Protein AF-A0A0B3C3A1-F1 (afdb_monomer_lite)

Secondary structure (DSSP, 8-state):
---HHHHTTT--HHHHHHHHHHHHHHHSPTTSSPPPPHHHHHHHHHS--S-HHHHHHHHHHHHHHTT------S--

Sequence (76 aa):
MHVPGINGASLTDREIAAVMNYVGERWGEPGARKAFTAEEVTALRARPVEDVVALRRDVTEELNLAGYEVPDYPWP

pLDDT: mean 86.43, std 9.87, range [61.5, 96.69]

Organism: NCBI:txid706570

Foldseek 3Di:
DDDPVVVVVPDQLQVVLVVVQVCCVVPNDPPPDDRDDSVNSVVVVVDDDPDPPVVVVVVCVVCVVVVHDDDDDPDD

Structure (mmCIF, N/CA/C/O backbone):
data_AF-A0A0B3C3A1-F1
#
_entry.id   AF-A0A0B3C3A1-F1
#
loop_
_atom_site.group_PDB
_atom_site.id
_atom_site.type_symbol
_atom_site.label_atom_id
_atom_site.label_alt_id
_atom_site.label_comp_id
_atom_site.label_asym_id
_atom_site.label_entity_id
_atom_site.label_seq_id
_atom_site.pdbx_PDB_ins_code
_atom_site.Cartn_x
_atom_site.Cartn_y
_atom_site.Cartn_z
_atom_site.occupancy
_atom_site.B_iso_or_equiv
_atom_site.auth_seq_id
_atom_site.auth_comp_id
_atom_site.auth_asym_id
_atom_site.auth_atom_id
_atom_site.pdbx_PDB_model_num
ATOM 1 N N . MET A 1 1 ? 6.153 -2.410 -1.619 1.00 61.50 1 MET A N 1
ATOM 2 C CA . MET A 1 1 ? 5.633 -1.105 -2.115 1.00 61.50 1 MET A CA 1
ATOM 3 C C . MET A 1 1 ? 6.318 -0.793 -3.434 1.00 61.50 1 MET A C 1
ATOM 5 O O . MET A 1 1 ? 7.507 -0.518 -3.420 1.00 61.50 1 MET A O 1
ATOM 9 N N . HIS A 1 2 ? 5.612 -0.929 -4.562 1.00 62.38 2 HIS A N 1
ATOM 10 C CA . HIS A 1 2 ? 6.251 -1.065 -5.887 1.00 62.38 2 HIS A CA 1
ATOM 11 C C . HIS A 1 2 ? 5.766 -0.038 -6.922 1.00 62.38 2 HIS A C 1
ATOM 13 O O . HIS A 1 2 ? 5.958 -0.219 -8.118 1.00 62.38 2 HIS A O 1
ATOM 19 N N . VAL A 1 3 ? 5.150 1.059 -6.469 1.00 66.75 3 VAL A N 1
ATOM 20 C CA . VAL A 1 3 ? 4.718 2.149 -7.355 1.00 66.75 3 VAL A CA 1
ATOM 21 C C . VAL A 1 3 ? 5.949 2.955 -7.805 1.00 66.75 3 VAL A C 1
ATOM 23 O O . VAL A 1 3 ? 6.696 3.418 -6.935 1.00 66.75 3 VAL A O 1
ATOM 26 N N . PRO A 1 4 ? 6.163 3.184 -9.119 1.00 61.88 4 PRO A N 1
ATOM 27 C CA . PRO A 1 4 ? 7.368 3.842 -9.636 1.00 61.88 4 PRO A CA 1
ATOM 28 C C . PRO A 1 4 ? 7.690 5.191 -8.977 1.00 61.88 4 PRO A C 1
ATOM 30 O O . PRO A 1 4 ? 8.838 5.445 -8.619 1.00 61.88 4 PRO A O 1
ATOM 33 N N . GLY A 1 5 ? 6.673 6.026 -8.734 1.00 62.50 5 GLY A N 1
ATOM 34 C CA . GLY A 1 5 ? 6.845 7.336 -8.096 1.00 62.50 5 GLY A CA 1
ATOM 35 C C . GLY A 1 5 ? 7.299 7.278 -6.633 1.00 62.50 5 GLY A C 1
ATOM 36 O O . GLY A 1 5 ? 7.981 8.187 -6.179 1.00 62.50 5 GLY A O 1
ATOM 37 N N . ILE A 1 6 ? 6.986 6.202 -5.903 1.00 64.75 6 ILE A N 1
ATOM 38 C CA . ILE A 1 6 ? 7.427 6.018 -4.510 1.00 64.75 6 ILE A CA 1
ATOM 39 C C . ILE A 1 6 ? 8.877 5.531 -4.472 1.00 64.75 6 ILE A C 1
ATOM 41 O O . ILE A 1 6 ? 9.673 6.024 -3.676 1.00 64.75 6 ILE A O 1
ATOM 45 N N . ASN A 1 7 ? 9.240 4.614 -5.373 1.00 63.91 7 ASN A N 1
ATOM 46 C CA . ASN A 1 7 ? 10.615 4.125 -5.482 1.00 63.91 7 ASN A CA 1
ATOM 47 C C . ASN A 1 7 ? 11.589 5.226 -5.934 1.00 63.91 7 ASN A C 1
ATOM 49 O O . ASN A 1 7 ? 12.722 5.260 -5.466 1.00 63.91 7 ASN A O 1
ATOM 53 N N . GLY A 1 8 ? 11.144 6.144 -6.799 1.00 63.34 8 GLY A N 1
ATOM 54 C CA . GLY A 1 8 ? 11.947 7.285 -7.253 1.00 63.34 8 GLY A CA 1
ATOM 55 C C . GLY A 1 8 ? 12.028 8.460 -6.271 1.00 63.34 8 GLY A C 1
ATOM 56 O O . GLY A 1 8 ? 12.856 9.345 -6.465 1.00 63.34 8 GLY A O 1
ATOM 57 N N . ALA A 1 9 ? 11.196 8.488 -5.224 1.00 73.50 9 ALA A N 1
ATOM 58 C CA . ALA A 1 9 ? 11.110 9.606 -4.280 1.00 73.50 9 ALA A CA 1
ATOM 59 C C . ALA A 1 9 ? 12.081 9.503 -3.087 1.00 73.50 9 ALA A C 1
ATOM 61 O O . ALA A 1 9 ? 12.080 10.384 -2.230 1.00 73.50 9 ALA A O 1
ATOM 62 N N . SER A 1 10 ? 12.900 8.445 -3.015 1.00 80.12 10 SER A N 1
ATOM 63 C CA . SER A 1 10 ? 13.871 8.210 -1.928 1.00 80.12 10 SER A CA 1
ATOM 64 C C . SER A 1 10 ? 13.264 8.257 -0.517 1.00 80.12 10 SER A C 1
ATOM 66 O O . SER A 1 10 ? 13.934 8.639 0.440 1.00 80.12 10 SER A O 1
ATOM 68 N N . LEU A 1 11 ? 11.995 7.860 -0.381 1.00 87.69 11 LEU A N 1
ATOM 69 C CA . LEU A 1 11 ? 11.296 7.846 0.902 1.00 87.69 11 LEU A CA 1
ATOM 70 C C . LEU A 1 11 ? 11.785 6.698 1.795 1.00 87.69 11 LEU A C 1
ATOM 72 O O . LEU A 1 11 ? 11.993 5.562 1.348 1.00 87.69 11 LEU A O 1
ATOM 76 N N . THR A 1 12 ? 11.907 6.993 3.086 1.00 92.00 12 THR A N 1
ATOM 77 C CA . THR A 1 12 ? 12.094 5.987 4.135 1.00 92.00 12 THR A CA 1
ATOM 78 C C . THR A 1 12 ? 10.817 5.170 4.338 1.00 92.00 12 THR A C 1
ATOM 80 O O . THR A 1 12 ? 9.714 5.620 4.030 1.00 92.00 12 THR A O 1
ATOM 83 N N . ASP A 1 13 ? 10.933 3.979 4.926 1.00 92.00 13 ASP A N 1
ATOM 84 C CA . ASP A 1 13 ? 9.774 3.110 5.189 1.00 92.00 13 ASP A CA 1
ATOM 85 C C . ASP A 1 13 ? 8.720 3.788 6.075 1.00 92.00 13 ASP A C 1
ATOM 87 O O . ASP A 1 13 ? 7.517 3.635 5.859 1.00 92.00 13 ASP A O 1
ATOM 91 N N . ARG A 1 14 ? 9.171 4.623 7.019 1.00 94.00 14 ARG A N 1
ATOM 92 C CA . ARG A 1 14 ? 8.298 5.441 7.867 1.00 94.00 14 ARG A CA 1
ATOM 93 C C . ARG A 1 14 ? 7.527 6.490 7.065 1.00 94.00 14 ARG A C 1
ATOM 95 O O . ARG A 1 14 ? 6.344 6.700 7.315 1.00 94.00 14 ARG A O 1
ATOM 102 N N . GLU A 1 15 ? 8.180 7.157 6.118 1.00 93.50 15 GLU A N 1
ATOM 103 C CA . GLU A 1 15 ? 7.529 8.157 5.262 1.00 93.50 15 GLU A CA 1
ATOM 104 C C . GLU A 1 15 ? 6.553 7.504 4.287 1.00 93.50 15 GLU A C 1
ATOM 106 O O . GLU A 1 15 ? 5.459 8.020 4.076 1.00 93.50 15 GLU A O 1
ATOM 111 N N . ILE A 1 16 ? 6.898 6.331 3.757 1.00 92.19 16 ILE A N 1
ATOM 112 C CA . ILE A 1 16 ? 5.985 5.536 2.936 1.00 92.19 16 ILE A CA 1
ATOM 113 C C . ILE A 1 16 ? 4.738 5.150 3.745 1.00 92.19 16 ILE A C 1
ATOM 115 O O . ILE A 1 16 ? 3.623 5.349 3.261 1.00 92.19 16 ILE A O 1
ATOM 119 N N . ALA A 1 17 ? 4.899 4.655 4.978 1.00 94.12 17 ALA A N 1
ATOM 120 C CA . ALA A 1 17 ? 3.769 4.353 5.859 1.00 94.12 17 ALA A CA 1
ATOM 121 C C . ALA A 1 17 ? 2.898 5.598 6.102 1.0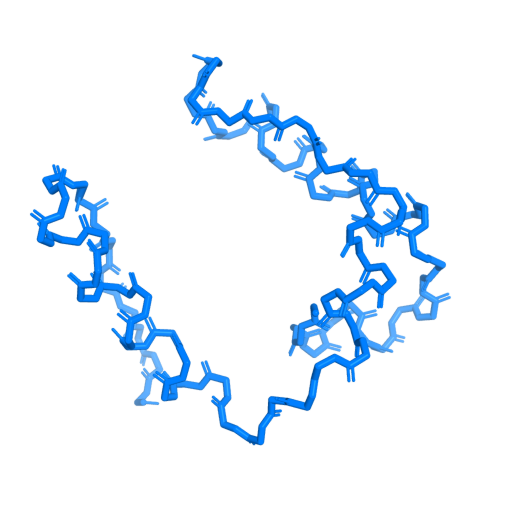0 94.12 17 ALA A C 1
ATOM 123 O O . ALA A 1 17 ? 1.675 5.529 5.987 1.00 94.12 17 ALA A O 1
ATOM 124 N N . ALA A 1 18 ? 3.519 6.755 6.361 1.00 94.56 18 ALA A N 1
ATOM 125 C CA . ALA A 1 18 ? 2.809 8.016 6.560 1.00 94.56 18 ALA A CA 1
ATOM 126 C C . ALA A 1 18 ? 2.004 8.444 5.320 1.00 94.56 18 ALA A C 1
ATOM 128 O O . ALA A 1 18 ? 0.837 8.807 5.453 1.00 94.56 18 ALA A O 1
ATOM 129 N N . VAL A 1 19 ? 2.577 8.350 4.115 1.00 92.12 19 VAL A N 1
ATOM 130 C CA . VAL A 1 19 ? 1.872 8.675 2.863 1.00 92.12 19 VAL A CA 1
ATOM 131 C C . VAL A 1 19 ? 0.696 7.726 2.630 1.00 92.12 19 VAL A C 1
ATOM 133 O O . VAL A 1 19 ? -0.401 8.180 2.309 1.00 92.12 19 VAL A O 1
ATOM 136 N N . MET A 1 20 ? 0.885 6.421 2.829 1.00 91.06 20 MET A N 1
ATOM 137 C CA . MET A 1 20 ? -0.201 5.446 2.669 1.00 91.06 20 MET A CA 1
ATOM 138 C C . MET A 1 20 ? -1.328 5.672 3.673 1.00 91.06 20 MET A C 1
ATOM 140 O O . MET A 1 20 ? -2.506 5.562 3.326 1.00 91.06 20 MET A O 1
ATOM 144 N N . ASN A 1 21 ? -0.973 6.030 4.907 1.00 93.88 21 ASN A N 1
ATOM 145 C CA . ASN A 1 21 ? -1.952 6.371 5.925 1.00 93.88 21 ASN A CA 1
ATOM 146 C C . ASN A 1 21 ? -2.699 7.658 5.582 1.00 93.88 21 ASN A C 1
ATOM 148 O O . ASN A 1 21 ? -3.923 7.661 5.648 1.00 93.88 21 ASN A O 1
ATOM 152 N N . TYR A 1 22 ? -2.006 8.689 5.104 1.00 93.88 22 TYR A N 1
ATOM 153 C CA . TYR A 1 22 ? -2.640 9.911 4.620 1.00 93.88 22 TYR A CA 1
ATOM 154 C C . TYR A 1 22 ? -3.646 9.633 3.492 1.00 93.88 22 TYR A C 1
ATOM 156 O O . TYR A 1 22 ? -4.783 10.099 3.550 1.00 93.88 22 TYR A O 1
ATOM 164 N N . VAL A 1 23 ? -3.268 8.827 2.493 1.00 91.38 23 VAL A N 1
ATOM 165 C CA . VAL A 1 23 ? -4.159 8.470 1.377 1.00 91.38 23 VAL A CA 1
ATOM 166 C C . VAL A 1 23 ? -5.410 7.760 1.887 1.00 91.38 23 VAL A C 1
ATOM 168 O O . VAL A 1 23 ? -6.533 8.146 1.564 1.00 91.38 23 VAL A O 1
ATOM 171 N N . GLY A 1 24 ? -5.231 6.740 2.722 1.00 91.38 24 GLY A N 1
ATOM 172 C CA . GLY A 1 24 ? -6.360 5.974 3.222 1.00 91.38 24 GLY A CA 1
ATOM 173 C C . GLY A 1 24 ? -7.218 6.719 4.249 1.00 91.38 24 GLY A C 1
ATOM 174 O O . GLY A 1 24 ? -8.370 6.358 4.420 1.00 91.38 24 GLY A O 1
ATOM 175 N N . GLU A 1 25 ? -6.691 7.727 4.947 1.00 92.88 25 GLU A N 1
ATOM 176 C CA . GLU A 1 25 ? -7.484 8.625 5.805 1.00 92.88 25 GLU A CA 1
ATOM 177 C C . GLU A 1 25 ? -8.283 9.639 4.986 1.00 92.88 25 GLU A C 1
ATOM 179 O O . GLU A 1 25 ? -9.403 9.991 5.347 1.00 92.88 25 GLU A O 1
ATOM 184 N N . ARG A 1 26 ? -7.709 10.132 3.883 1.00 94.38 26 ARG A N 1
ATOM 185 C CA . ARG A 1 26 ? -8.312 11.210 3.099 1.00 94.38 26 ARG A CA 1
ATOM 186 C C . ARG A 1 26 ? -9.384 10.725 2.124 1.00 94.38 26 ARG A C 1
ATOM 188 O O . ARG A 1 26 ? -10.326 11.481 1.877 1.00 94.38 26 ARG A O 1
ATOM 195 N N . TRP A 1 27 ? -9.217 9.521 1.572 1.00 90.69 27 TRP A N 1
ATOM 196 C CA . TRP A 1 27 ? -10.080 8.959 0.521 1.00 90.69 27 TRP A CA 1
ATOM 197 C C . TRP A 1 27 ? -10.574 7.532 0.792 1.00 90.69 27 TRP A C 1
ATOM 199 O O . TRP A 1 27 ? -11.371 7.023 0.010 1.00 90.69 27 TRP A O 1
ATOM 209 N N . GLY A 1 28 ? -10.090 6.868 1.842 1.00 86.06 28 GLY A N 1
ATOM 210 C CA . GLY A 1 28 ? -10.557 5.530 2.202 1.00 86.06 28 GLY A CA 1
ATOM 211 C C . GLY A 1 28 ? -11.836 5.561 3.036 1.00 86.06 28 GLY A C 1
ATOM 212 O O . GLY A 1 28 ? -12.167 6.573 3.655 1.00 86.06 28 GLY A O 1
ATOM 213 N N . GLU A 1 29 ? -12.527 4.423 3.087 1.00 86.31 29 GLU A N 1
ATOM 214 C CA . GLU A 1 29 ? -13.672 4.234 3.978 1.00 86.31 29 GLU A CA 1
ATOM 215 C C . GLU A 1 29 ? -13.202 4.237 5.452 1.00 86.31 29 GLU A C 1
ATOM 217 O O . GLU A 1 29 ? -12.284 3.480 5.808 1.00 86.31 29 GLU A O 1
ATOM 222 N N . PRO A 1 30 ? -13.788 5.071 6.333 1.00 85.88 30 PRO A N 1
ATOM 223 C CA . PRO A 1 30 ? -13.393 5.138 7.735 1.00 85.88 30 PRO A CA 1
ATOM 224 C C . PRO A 1 30 ? -13.476 3.777 8.439 1.00 85.88 30 PRO A C 1
ATOM 226 O O . PRO A 1 30 ? -14.506 3.113 8.441 1.00 85.88 30 PRO A O 1
ATOM 229 N N . GLY A 1 31 ? -12.380 3.355 9.074 1.00 83.69 31 GLY A N 1
ATOM 230 C CA . GLY A 1 31 ? -12.324 2.095 9.826 1.00 83.69 31 GLY A CA 1
ATOM 231 C C . GLY A 1 31 ? -12.180 0.823 8.979 1.00 83.69 31 GLY A C 1
ATOM 232 O O . GLY A 1 31 ? -11.999 -0.249 9.550 1.00 83.69 31 GLY A O 1
ATOM 233 N N . ALA A 1 32 ? -12.167 0.919 7.645 1.00 82.06 32 ALA A N 1
ATOM 234 C CA . ALA A 1 32 ? -12.023 -0.243 6.761 1.00 82.06 32 ALA A CA 1
ATOM 235 C C . ALA A 1 32 ? -10.612 -0.862 6.756 1.00 82.06 32 ALA A C 1
ATOM 237 O O . ALA A 1 32 ? -10.402 -1.939 6.201 1.00 82.06 32 ALA A O 1
ATOM 238 N N . ARG A 1 33 ? -9.622 -0.196 7.362 1.00 84.25 33 ARG A N 1
ATOM 239 C CA . ARG A 1 33 ? -8.227 -0.650 7.377 1.00 84.25 33 ARG A CA 1
ATOM 240 C C . ARG A 1 33 ? -7.537 -0.356 8.701 1.00 84.25 33 ARG A C 1
ATOM 242 O O . ARG A 1 33 ? -7.872 0.598 9.403 1.00 84.25 33 ARG A O 1
ATOM 249 N N . LYS A 1 34 ? -6.491 -1.129 8.980 1.00 91.62 34 LYS A N 1
ATOM 250 C CA . LYS A 1 34 ? -5.477 -0.765 9.972 1.00 91.62 34 LYS A CA 1
ATOM 251 C C . LYS A 1 34 ? -4.482 0.217 9.346 1.00 91.62 34 LYS A C 1
ATOM 253 O O . LYS A 1 34 ? -4.261 0.203 8.133 1.00 91.62 34 LYS A O 1
ATOM 258 N N . ALA A 1 35 ? -3.922 1.096 10.170 1.00 93.19 35 ALA A N 1
ATOM 259 C CA . ALA A 1 35 ? -2.849 1.980 9.738 1.00 93.19 35 ALA A CA 1
ATOM 260 C C . ALA A 1 35 ? -1.582 1.158 9.466 1.00 93.19 35 ALA A C 1
ATOM 262 O O . ALA A 1 35 ? -1.246 0.285 10.261 1.00 93.19 35 ALA A O 1
ATOM 263 N N . PHE A 1 36 ? -0.890 1.464 8.368 1.00 94.69 36 PHE A N 1
ATOM 264 C CA . PHE A 1 36 ? 0.401 0.867 8.049 1.00 94.69 36 PHE A CA 1
ATOM 265 C C . PHE A 1 36 ? 1.451 1.284 9.076 1.00 94.69 36 PHE A C 1
ATOM 267 O O . PHE A 1 36 ? 1.521 2.467 9.436 1.00 94.69 36 PHE A O 1
ATOM 274 N N . THR A 1 37 ? 2.307 0.345 9.477 1.00 96.69 37 THR A N 1
ATOM 275 C CA . THR A 1 37 ? 3.516 0.625 10.263 1.00 96.69 37 THR A CA 1
ATOM 276 C C . THR A 1 37 ? 4.777 0.622 9.397 1.00 96.69 37 THR A C 1
ATOM 278 O O . THR A 1 37 ? 4.779 0.155 8.256 1.00 96.69 37 THR A O 1
ATOM 281 N N . ALA A 1 38 ? 5.879 1.156 9.934 1.00 95.12 38 ALA A N 1
ATOM 282 C CA . ALA A 1 38 ? 7.163 1.131 9.239 1.00 95.12 38 ALA A CA 1
ATOM 283 C C . ALA A 1 38 ? 7.666 -0.310 9.051 1.00 95.12 38 ALA A C 1
ATOM 285 O O . ALA A 1 38 ? 8.161 -0.644 7.983 1.00 95.12 38 ALA A O 1
ATOM 286 N N . GLU A 1 39 ? 7.474 -1.172 10.049 1.00 96.12 39 GLU A N 1
ATOM 287 C CA . GLU A 1 39 ? 7.891 -2.577 10.030 1.00 96.12 39 GLU A CA 1
ATOM 288 C C . GLU A 1 39 ? 7.134 -3.370 8.961 1.00 96.12 39 GLU A C 1
ATOM 290 O O . GLU A 1 39 ? 7.736 -4.160 8.229 1.00 96.12 39 GLU A O 1
ATOM 295 N N . GLU A 1 40 ? 5.827 -3.127 8.821 1.00 95.06 40 GLU A N 1
ATOM 296 C CA . GLU A 1 40 ? 5.024 -3.703 7.739 1.00 95.06 40 GLU A CA 1
ATOM 297 C C . GLU A 1 40 ? 5.540 -3.252 6.372 1.00 95.06 40 GLU A C 1
ATOM 299 O O . GLU A 1 40 ? 5.694 -4.071 5.464 1.00 95.06 40 GLU A O 1
ATOM 304 N N . VAL A 1 41 ? 5.862 -1.963 6.220 1.00 93.19 41 VAL A N 1
ATOM 305 C CA . VAL A 1 41 ? 6.433 -1.445 4.972 1.00 93.19 41 VAL A CA 1
ATOM 306 C C . VAL A 1 41 ? 7.791 -2.082 4.683 1.00 93.19 41 VAL A C 1
ATOM 308 O O . VAL A 1 41 ? 8.002 -2.520 3.551 1.00 93.19 41 VAL A O 1
ATOM 311 N N . THR A 1 42 ? 8.681 -2.197 5.671 1.00 93.94 42 THR A N 1
ATOM 312 C CA . THR A 1 42 ? 9.981 -2.867 5.520 1.00 93.94 42 THR A CA 1
ATOM 313 C C . THR A 1 42 ? 9.795 -4.308 5.044 1.00 93.94 42 THR A C 1
ATOM 315 O O . THR A 1 42 ? 10.398 -4.716 4.048 1.00 93.94 42 THR A O 1
ATOM 318 N N . ALA A 1 43 ? 8.907 -5.067 5.692 1.00 93.75 43 ALA A N 1
ATOM 319 C CA . ALA A 1 43 ? 8.626 -6.452 5.324 1.00 93.75 43 ALA A CA 1
ATOM 320 C C . ALA A 1 43 ? 8.060 -6.565 3.897 1.00 93.75 43 ALA A C 1
ATOM 322 O O . ALA A 1 43 ? 8.502 -7.403 3.111 1.00 93.75 43 ALA A O 1
ATOM 323 N N . LEU A 1 44 ? 7.119 -5.692 3.524 1.00 90.44 44 LEU A N 1
ATOM 324 C CA . LEU A 1 44 ? 6.519 -5.678 2.188 1.00 90.44 44 LEU A CA 1
ATOM 325 C C . LEU A 1 44 ? 7.486 -5.201 1.101 1.00 90.44 44 LEU A C 1
ATOM 327 O O . LEU A 1 44 ? 7.338 -5.599 -0.049 1.00 90.44 44 LEU A O 1
ATOM 331 N N . ARG A 1 45 ? 8.457 -4.338 1.420 1.00 87.62 45 ARG A N 1
ATOM 332 C CA . ARG A 1 45 ? 9.501 -3.911 0.472 1.00 87.62 45 ARG A CA 1
ATOM 333 C C . ARG A 1 45 ? 10.551 -4.984 0.230 1.00 87.62 45 ARG A C 1
ATOM 335 O O . ARG A 1 45 ? 11.089 -5.038 -0.870 1.00 87.62 45 ARG A O 1
ATOM 342 N N . ALA A 1 46 ? 10.833 -5.815 1.229 1.00 90.00 46 ALA A N 1
ATOM 343 C CA . ALA A 1 46 ? 11.766 -6.928 1.091 1.00 90.00 46 ALA A CA 1
ATOM 344 C C . ALA A 1 46 ? 11.219 -8.056 0.198 1.00 90.00 46 ALA A C 1
ATOM 346 O O . ALA A 1 46 ? 11.991 -8.873 -0.302 1.00 90.00 46 ALA A O 1
ATOM 347 N N . ARG A 1 47 ? 9.897 -8.108 -0.020 1.00 89.62 47 ARG A N 1
ATOM 348 C CA . ARG A 1 47 ? 9.272 -9.068 -0.933 1.00 89.62 47 ARG A CA 1
ATOM 349 C C . ARG A 1 47 ? 9.536 -8.657 -2.388 1.00 89.62 47 ARG A C 1
ATOM 351 O O . ARG A 1 47 ? 9.150 -7.551 -2.774 1.00 89.62 47 ARG A O 1
ATOM 358 N N . PRO A 1 48 ? 10.157 -9.522 -3.207 1.00 86.81 48 PRO A N 1
ATOM 359 C CA . PRO A 1 48 ? 10.312 -9.245 -4.626 1.00 86.81 48 PRO A CA 1
ATOM 360 C C . PRO A 1 48 ? 8.938 -9.233 -5.304 1.00 86.81 48 PRO A C 1
ATOM 362 O O . PRO A 1 48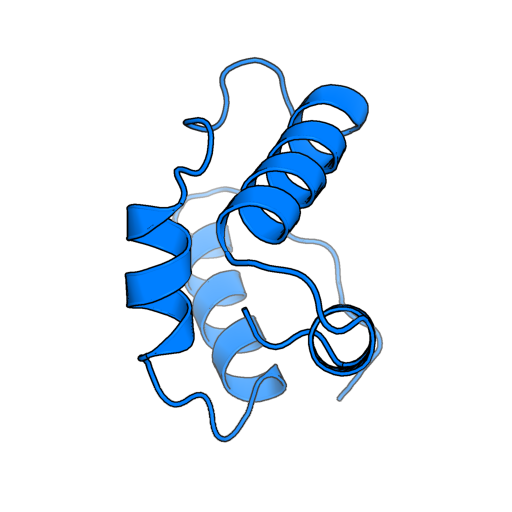 ? 8.103 -10.102 -5.060 1.00 86.81 48 PRO A O 1
ATOM 365 N N . VAL A 1 49 ? 8.716 -8.231 -6.153 1.00 87.31 49 VAL A N 1
ATOM 366 C CA . VAL A 1 49 ? 7.556 -8.141 -7.044 1.00 87.31 49 VAL A CA 1
ATOM 367 C C . VAL A 1 49 ? 8.103 -7.880 -8.434 1.00 87.31 49 VAL A C 1
ATOM 369 O O . VAL A 1 49 ? 8.535 -6.770 -8.738 1.00 87.31 49 VAL A O 1
ATOM 372 N N . GLU A 1 50 ? 8.146 -8.938 -9.234 1.00 87.12 50 GLU A N 1
ATOM 373 C CA . GLU A 1 50 ? 8.681 -8.909 -10.598 1.00 87.12 50 GLU A CA 1
ATOM 374 C C . GLU A 1 50 ? 7.674 -8.294 -11.571 1.00 87.12 50 GLU A C 1
ATOM 376 O O . GLU A 1 50 ? 8.046 -7.504 -12.436 1.00 87.12 50 GLU A O 1
ATOM 381 N N . ASP A 1 51 ? 6.391 -8.601 -11.367 1.00 88.06 51 ASP A N 1
ATOM 382 C CA . ASP A 1 51 ? 5.283 -8.100 -12.166 1.00 88.06 51 ASP A CA 1
ATOM 383 C C . ASP A 1 51 ? 4.197 -7.513 -11.253 1.00 88.06 51 ASP A C 1
ATOM 385 O O . ASP A 1 51 ? 3.432 -8.214 -10.585 1.00 88.06 51 ASP A O 1
ATOM 389 N N . VAL A 1 52 ? 4.151 -6.181 -11.209 1.00 85.44 52 VAL A N 1
ATOM 390 C CA . VAL A 1 52 ? 3.160 -5.436 -10.425 1.00 85.44 52 VAL A CA 1
ATOM 391 C C . VAL A 1 52 ? 1.753 -5.534 -11.023 1.00 85.44 52 VAL A C 1
ATOM 393 O O . VAL A 1 52 ? 0.776 -5.408 -10.286 1.00 85.44 52 VAL A O 1
ATOM 396 N N . VAL A 1 53 ? 1.635 -5.772 -12.333 1.00 87.12 53 VAL A N 1
ATOM 397 C CA . VAL A 1 53 ? 0.346 -5.943 -13.012 1.00 87.12 53 VAL A CA 1
ATOM 398 C C . VAL A 1 53 ? -0.237 -7.299 -12.649 1.00 87.12 53 VAL A C 1
ATOM 400 O O . VAL A 1 53 ? -1.396 -7.360 -12.240 1.00 87.12 53 VAL A O 1
ATOM 403 N N . ALA A 1 54 ? 0.562 -8.367 -12.734 1.00 89.06 54 ALA A N 1
ATOM 404 C CA . ALA A 1 54 ? 0.141 -9.699 -12.306 1.00 89.06 54 ALA A CA 1
ATOM 405 C C . ALA A 1 54 ? -0.300 -9.685 -10.835 1.00 89.06 54 ALA A C 1
ATOM 407 O O . ALA A 1 54 ? -1.437 -10.045 -10.539 1.00 89.06 54 ALA A O 1
ATOM 408 N N . LEU A 1 55 ? 0.523 -9.119 -9.940 1.00 90.06 55 LEU A N 1
ATOM 409 C CA . LEU A 1 55 ? 0.165 -8.979 -8.525 1.00 90.06 55 LEU A CA 1
ATOM 410 C C . LEU A 1 55 ? -1.142 -8.195 -8.326 1.00 90.06 55 LEU A C 1
A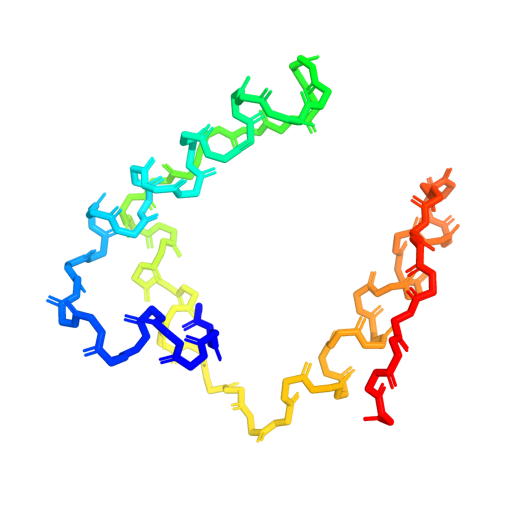TOM 412 O O . LEU A 1 55 ? -1.948 -8.537 -7.463 1.00 90.06 55 LEU A O 1
ATOM 416 N N . ARG A 1 56 ? -1.375 -7.134 -9.110 1.00 89.62 56 ARG A N 1
ATOM 417 C CA . ARG A 1 56 ? -2.627 -6.371 -9.033 1.00 89.62 56 ARG A CA 1
ATOM 418 C C . ARG A 1 56 ? -3.828 -7.233 -9.421 1.00 89.62 56 ARG A C 1
ATOM 420 O O . ARG A 1 56 ? -4.872 -7.102 -8.782 1.00 89.62 56 ARG A O 1
ATOM 427 N N . ARG A 1 57 ? -3.717 -8.051 -10.471 1.00 90.06 57 ARG A N 1
ATOM 428 C CA . ARG A 1 57 ? -4.809 -8.924 -10.930 1.00 90.06 57 ARG A CA 1
ATOM 429 C C . ARG A 1 57 ? -5.183 -9.932 -9.848 1.00 90.06 57 ARG A C 1
ATOM 431 O O . ARG A 1 57 ? -6.358 -9.992 -9.503 1.00 90.06 57 ARG A O 1
ATOM 438 N N . ASP A 1 58 ? -4.192 -10.586 -9.247 1.00 92.44 58 ASP A N 1
ATOM 439 C CA . ASP A 1 58 ? -4.402 -11.553 -8.163 1.00 92.44 58 ASP A CA 1
ATOM 440 C C . ASP A 1 58 ? -5.123 -10.902 -6.970 1.00 92.44 58 ASP A C 1
ATOM 442 O O . ASP A 1 58 ? -6.169 -11.366 -6.526 1.00 92.44 58 ASP A O 1
ATOM 446 N N . VAL A 1 59 ? -4.635 -9.743 -6.510 1.00 92.00 59 VAL A N 1
ATOM 447 C CA . VAL A 1 59 ? -5.262 -8.997 -5.402 1.00 92.00 59 VAL A CA 1
ATOM 448 C C . VAL A 1 59 ? -6.677 -8.523 -5.759 1.00 92.00 59 VAL A C 1
ATOM 450 O O . VAL A 1 59 ? -7.555 -8.480 -4.902 1.00 92.00 59 VAL A O 1
ATOM 453 N N . THR A 1 60 ? -6.921 -8.158 -7.020 1.00 92.50 60 THR A N 1
ATOM 454 C CA . THR A 1 60 ? -8.255 -7.743 -7.487 1.00 92.50 60 THR A CA 1
ATOM 455 C C . THR A 1 60 ? -9.234 -8.913 -7.454 1.00 92.50 60 THR A C 1
ATOM 457 O O . THR A 1 60 ? -10.368 -8.745 -7.012 1.00 92.50 60 THR A O 1
ATOM 460 N N . GLU A 1 61 ? -8.803 -10.099 -7.887 1.00 93.31 61 GLU A N 1
ATOM 461 C CA . GLU A 1 61 ? -9.609 -11.317 -7.813 1.00 93.31 61 GLU A CA 1
ATOM 462 C C . GLU A 1 61 ? -9.945 -11.673 -6.360 1.00 93.31 61 GLU A C 1
ATOM 464 O O . GLU A 1 61 ? -11.116 -11.885 -6.041 1.00 93.31 61 GLU A O 1
ATOM 469 N N . GLU A 1 62 ? -8.960 -11.635 -5.458 1.00 94.25 62 GLU A N 1
ATOM 470 C CA . GLU A 1 62 ? -9.171 -11.870 -4.023 1.00 94.25 62 GLU A CA 1
ATOM 471 C C . GLU A 1 62 ? -10.195 -10.898 -3.413 1.00 94.25 62 GLU A C 1
ATOM 473 O O . GLU A 1 62 ? -11.094 -11.311 -2.676 1.00 94.25 62 GLU A O 1
ATOM 478 N N . LEU A 1 63 ? -10.093 -9.606 -3.738 1.00 91.56 63 LEU A N 1
ATOM 479 C CA . LEU A 1 63 ? -11.012 -8.579 -3.241 1.00 91.56 63 LEU A CA 1
ATOM 480 C C . LEU A 1 63 ? -12.434 -8.759 -3.785 1.00 91.56 63 LEU A C 1
ATOM 482 O O . LEU A 1 63 ? -13.390 -8.668 -3.012 1.00 91.56 63 LEU A O 1
ATOM 486 N N . ASN A 1 64 ? -12.573 -9.078 -5.074 1.00 92.81 64 ASN A N 1
ATOM 487 C CA . ASN A 1 64 ? -13.870 -9.366 -5.687 1.00 92.81 64 ASN A CA 1
ATOM 488 C C . ASN A 1 64 ? -14.530 -10.599 -5.047 1.00 92.81 64 ASN A C 1
ATOM 490 O O . ASN A 1 64 ? -15.719 -10.567 -4.732 1.00 92.81 64 ASN A O 1
ATOM 494 N N . LEU A 1 65 ? -13.763 -11.668 -4.794 1.00 95.00 65 LEU A N 1
ATOM 495 C CA . LEU A 1 65 ? -14.252 -12.869 -4.100 1.00 95.00 65 LEU A CA 1
ATOM 496 C C . LEU A 1 65 ? -14.683 -12.577 -2.656 1.00 95.00 65 LEU A C 1
ATOM 498 O O . LEU A 1 65 ? -15.612 -13.205 -2.150 1.00 95.00 65 LEU A O 1
ATOM 502 N N . ALA A 1 66 ? -14.042 -11.608 -2.003 1.00 91.56 66 ALA A N 1
ATOM 503 C CA . ALA A 1 66 ? -14.424 -11.121 -0.681 1.00 91.56 66 ALA A CA 1
ATOM 504 C C . ALA A 1 66 ? -15.608 -10.127 -0.701 1.00 91.56 66 ALA A C 1
ATOM 506 O O . ALA A 1 66 ? -16.034 -9.673 0.361 1.00 91.56 66 ALA A O 1
ATOM 507 N N . GLY A 1 67 ? -16.161 -9.812 -1.879 1.00 92.50 67 GLY A N 1
ATOM 508 C CA . GLY A 1 67 ? -17.327 -8.941 -2.049 1.00 92.50 67 GLY A CA 1
ATOM 509 C C . GLY A 1 67 ? -17.013 -7.444 -2.112 1.00 92.50 67 GLY A C 1
ATOM 510 O O . GLY A 1 67 ? -17.935 -6.635 -2.020 1.00 92.50 67 GLY A O 1
ATOM 511 N N . TYR A 1 68 ? -15.742 -7.062 -2.258 1.00 88.25 68 TYR A N 1
ATOM 512 C CA . TYR A 1 68 ? -15.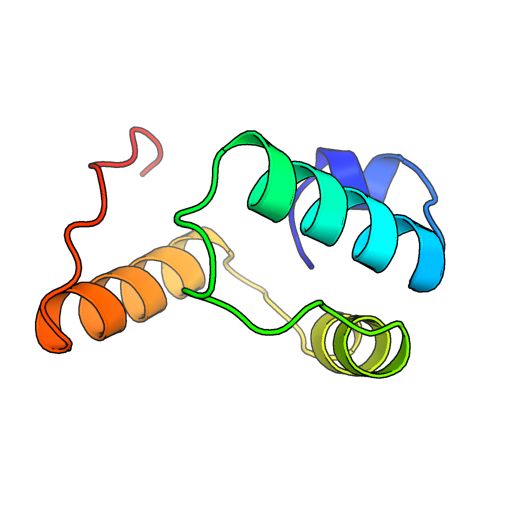352 -5.671 -2.477 1.00 88.25 68 TYR A CA 1
ATOM 513 C C . TYR A 1 68 ? -15.400 -5.329 -3.963 1.00 88.25 68 TYR A C 1
ATOM 515 O O . TYR A 1 68 ? -14.881 -6.070 -4.793 1.00 88.25 68 TYR A O 1
ATOM 523 N N . GLU A 1 69 ? -15.974 -4.174 -4.294 1.00 87.75 69 GLU A N 1
ATOM 524 C CA . GLU A 1 69 ? -15.941 -3.643 -5.654 1.00 87.75 69 GLU A CA 1
ATOM 525 C C . GLU A 1 69 ? -14.585 -2.976 -5.914 1.00 87.75 69 GLU A C 1
ATOM 527 O O . GLU A 1 69 ? -14.192 -2.031 -5.223 1.00 87.75 69 GLU A O 1
ATOM 532 N N . VAL A 1 70 ? -13.855 -3.477 -6.911 1.00 87.31 70 VAL A N 1
ATOM 533 C CA . VAL A 1 70 ? -12.576 -2.909 -7.349 1.00 87.31 70 VAL A CA 1
ATOM 534 C C . VAL A 1 70 ? -12.758 -2.316 -8.747 1.00 87.31 70 VAL A C 1
ATOM 536 O O . VAL A 1 70 ? -13.187 -3.034 -9.648 1.00 87.31 70 VAL A O 1
ATOM 539 N N . PRO A 1 71 ? -12.418 -1.033 -8.971 1.00 84.88 71 PRO A N 1
ATOM 540 C CA . PRO A 1 71 ? -12.591 -0.413 -10.277 1.00 84.88 71 PRO A CA 1
ATOM 541 C C . PRO A 1 71 ? -11.663 -1.023 -11.334 1.00 84.88 71 PRO A C 1
ATOM 543 O O . PRO A 1 71 ? -10.520 -1.417 -11.047 1.00 84.88 71 PRO A O 1
ATOM 546 N N . ASP A 1 72 ? -12.147 -1.010 -12.577 1.00 83.94 72 ASP A N 1
ATOM 547 C CA . ASP A 1 72 ? -11.362 -1.369 -13.754 1.00 83.94 72 ASP A 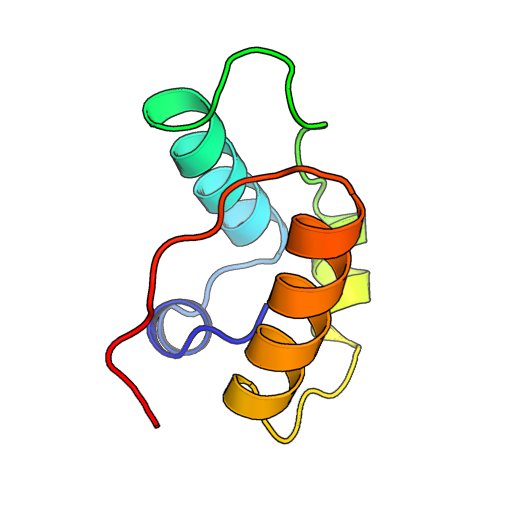CA 1
ATOM 548 C C . ASP A 1 72 ? -10.096 -0.515 -13.844 1.00 83.94 72 ASP A C 1
ATOM 550 O O . ASP A 1 72 ? -10.088 0.687 -13.556 1.00 83.94 72 ASP A O 1
ATOM 554 N N . TYR A 1 73 ? -9.000 -1.148 -14.257 1.00 78.81 73 TYR A N 1
ATOM 555 C CA . TYR A 1 73 ? -7.708 -0.486 -14.380 1.00 78.81 73 TYR A CA 1
ATOM 556 C C . TYR A 1 73 ? -7.267 -0.439 -15.833 1.00 78.81 73 TYR A C 1
ATOM 558 O O . TYR A 1 73 ? -7.243 -1.476 -16.489 1.00 78.81 73 TYR A O 1
ATOM 566 N N . PRO A 1 74 ? -6.9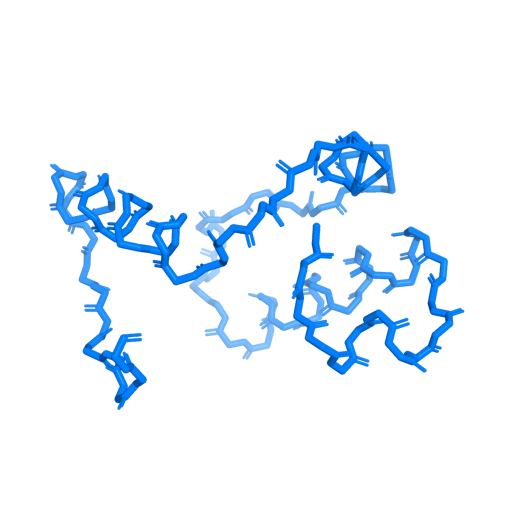05 0.747 -16.345 1.00 76.75 74 PRO A N 1
ATOM 567 C CA . PRO A 1 74 ? -6.696 0.947 -17.774 1.00 76.75 74 PRO A CA 1
ATOM 568 C C . PRO A 1 74 ? -5.345 0.433 -18.290 1.00 76.75 74 PRO A C 1
ATOM 570 O O . PRO A 1 74 ? -5.101 0.507 -19.492 1.00 76.75 74 PRO A O 1
ATOM 573 N N . TRP A 1 75 ? -4.450 -0.039 -17.417 1.00 67.81 75 TRP A N 1
ATOM 574 C CA . TRP A 1 75 ? -3.179 -0.628 -17.844 1.00 67.81 75 TRP A CA 1
ATOM 575 C C . TRP A 1 75 ? -3.337 -2.130 -18.104 1.00 67.81 75 TRP A C 1
ATOM 577 O O . TRP A 1 75 ? -3.982 -2.788 -17.284 1.00 67.81 75 TRP A O 1
ATOM 587 N N . PRO A 1 76 ? -2.762 -2.648 -19.213 1.00 62.78 76 PRO A N 1
ATOM 588 C CA . PRO A 1 76 ? -2.777 -4.071 -19.527 1.00 62.78 76 PRO A CA 1
ATOM 589 C C . PRO A 1 76 ? -2.167 -4.866 -18.386 1.00 62.78 76 PRO A C 1
ATOM 591 O O . PRO A 1 76 ? -1.102 -4.454 -17.881 1.00 62.78 76 PRO A O 1
#

Radius of gyration: 13.45 Å; chains: 1; bounding box: 31×24×30 Å

InterPro domains:
  IPR036909 Cytochrome c-like domain superfamily [G3DSA:1.10.760.10] (2-62)